Protein AF-A0A9X9SNA4-F1 (afdb_monomer)

Mean predicted aligned error: 9.1 Å

Foldseek 3Di:
DVVVVVVVVVVVVVVVVVVVVVVVVVVVVVVVVVVVVLVVQLVVQLVLLVVCVVVVLDPPVCSVVSSVVLSQQVPPVNFDQPPVDVPRQTPSNVVSVVSVVPSD

pLDDT: mean 83.52, std 11.8, range [46.56, 96.19]

Secondary structure (DSSP, 8-state):
-HHHHHHHHHHHHHHHHHHHHHHHHHHHHHHHHHHHHHHHHHHHHHHHHHHHHHTTSS-GGGHHHHHHHHHHHH-TTT--EETTSTT-EEHHHHHHHHHHHHT-

Organism: Neisseria subflava (NCBI:txid28449)

Structure (mmCIF, N/CA/C/O backbone):
data_AF-A0A9X9SNA4-F1
#
_entry.id   AF-A0A9X9SNA4-F1
#
loop_
_atom_site.group_PDB
_atom_site.id
_atom_site.type_symbol
_atom_site.label_atom_id
_atom_site.label_alt_id
_atom_site.label_comp_id
_atom_site.label_asym_id
_atom_site.label_entity_id
_atom_site.label_seq_id
_atom_site.pdbx_PDB_ins_code
_atom_site.Cartn_x
_atom_site.Cartn_y
_atom_site.Cartn_z
_atom_site.occupancy
_atom_site.B_iso_or_equiv
_atom_site.auth_seq_id
_atom_site.auth_comp_id
_atom_site.auth_asym_id
_atom_site.auth_atom_id
_atom_site.pdbx_PDB_model_num
ATOM 1 N N . MET A 1 1 ? 36.894 1.394 -47.767 1.00 54.19 1 MET A N 1
ATOM 2 C CA . MET A 1 1 ? 36.749 0.510 -46.586 1.00 54.19 1 MET A CA 1
ATOM 3 C C . MET A 1 1 ? 36.291 1.260 -45.323 1.00 54.19 1 MET A C 1
ATOM 5 O O . MET A 1 1 ? 35.553 0.670 -44.551 1.00 54.19 1 MET A O 1
ATOM 9 N N . ASN A 1 2 ? 36.607 2.557 -45.150 1.00 65.62 2 ASN A N 1
ATOM 10 C CA . ASN A 1 2 ? 36.206 3.359 -43.971 1.00 65.62 2 ASN A CA 1
ATOM 11 C C . ASN A 1 2 ? 34.690 3.567 -43.765 1.00 65.62 2 ASN A C 1
ATOM 13 O O . ASN A 1 2 ? 34.229 3.529 -42.631 1.00 65.62 2 ASN A O 1
ATOM 17 N N . ASN A 1 3 ? 33.902 3.717 -44.834 1.00 74.25 3 ASN A N 1
ATOM 18 C CA . ASN A 1 3 ? 32.465 4.034 -44.733 1.00 74.25 3 ASN A CA 1
ATOM 19 C C . ASN A 1 3 ? 31.636 2.911 -44.056 1.00 74.25 3 ASN A C 1
ATOM 21 O O . ASN A 1 3 ? 30.716 3.166 -43.285 1.00 74.25 3 ASN A O 1
ATOM 25 N N . TYR A 1 4 ? 32.013 1.645 -44.263 1.00 73.19 4 TYR A N 1
ATOM 26 C CA . TYR A 1 4 ? 31.337 0.503 -43.632 1.00 73.19 4 TYR A CA 1
ATOM 27 C C . TYR A 1 4 ? 31.594 0.421 -42.122 1.00 73.19 4 TYR A C 1
ATOM 29 O O . TYR A 1 4 ? 30.713 0.013 -41.367 1.00 73.19 4 TYR A O 1
ATOM 37 N N . LEU A 1 5 ? 32.785 0.830 -41.673 1.00 77.25 5 LEU A N 1
ATOM 38 C CA . LEU A 1 5 ? 33.142 0.834 -40.255 1.00 77.25 5 LEU A CA 1
ATOM 39 C C . LEU A 1 5 ? 32.382 1.939 -39.503 1.00 77.25 5 LEU A C 1
ATOM 41 O O . LEU A 1 5 ? 31.874 1.704 -38.408 1.00 77.25 5 LEU A O 1
ATOM 45 N N . GLU A 1 6 ? 32.246 3.117 -40.116 1.00 80.31 6 GLU A N 1
ATOM 46 C CA . GLU A 1 6 ? 31.463 4.235 -39.573 1.00 80.31 6 GLU A CA 1
ATOM 47 C C . GLU A 1 6 ? 29.966 3.910 -39.517 1.00 80.31 6 GLU A C 1
ATOM 49 O O . GLU A 1 6 ? 29.321 4.145 -38.491 1.00 80.31 6 GLU A O 1
ATOM 54 N N . ALA A 1 7 ? 29.420 3.291 -40.568 1.00 82.62 7 ALA A N 1
ATOM 55 C CA . ALA A 1 7 ? 28.036 2.823 -40.585 1.00 82.62 7 ALA A CA 1
ATOM 56 C C . ALA A 1 7 ? 27.765 1.777 -39.487 1.00 82.62 7 ALA A C 1
ATOM 58 O O . ALA A 1 7 ? 26.762 1.873 -38.776 1.00 82.62 7 ALA A O 1
ATOM 59 N N . ALA A 1 8 ? 28.680 0.823 -39.284 1.00 81.44 8 ALA A N 1
ATOM 60 C CA . ALA A 1 8 ? 28.561 -0.186 -38.232 1.00 81.44 8 ALA A CA 1
ATOM 61 C C . ALA A 1 8 ? 28.628 0.423 -36.818 1.00 81.44 8 ALA A C 1
ATOM 63 O O . ALA A 1 8 ? 27.854 0.045 -35.936 1.00 81.44 8 ALA A O 1
ATOM 64 N N . GLN A 1 9 ? 29.511 1.401 -36.590 1.00 83.75 9 GLN A N 1
ATOM 65 C CA . GLN A 1 9 ? 29.592 2.111 -35.308 1.00 83.75 9 GLN A CA 1
ATOM 66 C C . GLN A 1 9 ? 28.346 2.958 -35.035 1.00 83.75 9 GLN A C 1
ATOM 68 O O . GLN A 1 9 ? 27.854 2.972 -33.904 1.00 83.75 9 GLN A O 1
ATOM 73 N N . LYS A 1 10 ? 27.807 3.633 -36.057 1.00 86.62 10 LYS A N 1
ATOM 74 C CA . LYS A 1 10 ? 26.570 4.412 -35.944 1.00 86.62 10 LYS A CA 1
ATOM 75 C C . LYS A 1 10 ? 25.378 3.515 -35.605 1.00 86.62 10 LYS A C 1
ATOM 77 O O . LYS A 1 10 ? 24.678 3.795 -34.636 1.00 86.62 10 LYS A O 1
ATOM 82 N N . ALA A 1 11 ? 25.221 2.393 -36.309 1.00 85.69 11 ALA A N 1
ATOM 83 C CA . ALA A 1 11 ? 24.171 1.415 -36.028 1.00 85.69 11 ALA A CA 1
ATOM 84 C C . ALA A 1 11 ? 24.266 0.853 -34.598 1.00 85.69 11 ALA A C 1
ATOM 86 O O . ALA A 1 11 ? 23.251 0.724 -33.912 1.00 85.69 11 ALA A O 1
ATOM 87 N N . ARG A 1 12 ? 25.484 0.582 -34.105 1.00 83.25 12 ARG A N 1
ATOM 88 C CA . ARG A 1 12 ? 25.705 0.115 -32.728 1.00 83.25 12 ARG A CA 1
ATOM 89 C C . ARG A 1 12 ? 25.328 1.171 -31.685 1.00 83.25 12 ARG A C 1
ATOM 91 O O . ARG A 1 12 ? 24.674 0.833 -30.704 1.00 83.25 12 ARG A O 1
ATOM 98 N N . ARG A 1 13 ? 25.685 2.442 -31.904 1.00 85.69 13 ARG A N 1
ATOM 99 C CA . ARG A 1 13 ? 25.295 3.553 -31.015 1.00 85.69 13 ARG A CA 1
ATOM 100 C C . ARG A 1 13 ? 23.784 3.772 -31.009 1.00 85.69 13 ARG A C 1
ATOM 102 O O . ARG A 1 13 ? 23.201 3.940 -29.947 1.00 85.69 13 ARG A O 1
ATOM 109 N N . GLU A 1 14 ? 23.137 3.727 -32.170 1.00 89.25 14 GLU A N 1
ATOM 110 C CA . GLU A 1 14 ? 21.676 3.836 -32.273 1.00 89.25 14 GLU A CA 1
ATOM 111 C C . GLU A 1 14 ? 20.957 2.664 -31.592 1.00 89.25 14 GLU A C 1
ATOM 113 O O . GLU A 1 14 ? 19.888 2.850 -31.012 1.00 89.25 14 GLU A O 1
ATOM 118 N N . ALA A 1 15 ? 21.522 1.455 -31.651 1.00 84.88 15 ALA A N 1
ATOM 119 C CA . ALA A 1 15 ? 21.005 0.306 -30.913 1.00 84.88 15 ALA A CA 1
ATOM 120 C C . ALA A 1 15 ? 21.182 0.482 -29.395 1.00 84.88 15 ALA A C 1
ATOM 122 O O . ALA A 1 15 ? 20.259 0.200 -28.639 1.00 84.88 15 ALA A O 1
ATOM 123 N N . GLU A 1 16 ? 22.323 1.010 -28.943 1.00 86.62 16 GLU A N 1
ATOM 124 C CA . GLU A 1 16 ? 22.577 1.281 -27.524 1.00 86.62 16 GLU A CA 1
ATOM 125 C C . GLU A 1 16 ? 21.661 2.381 -26.964 1.00 86.62 16 GLU A C 1
ATOM 127 O O . GLU A 1 16 ? 21.124 2.238 -25.867 1.00 86.62 16 GLU A O 1
ATOM 132 N N . ILE A 1 17 ? 21.423 3.455 -27.723 1.00 90.81 17 ILE A N 1
ATOM 133 C CA . ILE A 1 17 ? 20.483 4.520 -27.341 1.00 90.81 17 ILE A CA 1
ATOM 134 C C . ILE A 1 17 ? 19.056 3.966 -27.254 1.00 90.81 17 ILE A C 1
ATOM 136 O O . ILE A 1 17 ? 18.350 4.245 -26.286 1.00 90.81 17 ILE A O 1
ATOM 140 N N . ARG A 1 18 ? 18.639 3.137 -28.220 1.00 86.44 18 ARG A N 1
ATOM 141 C CA . ARG A 1 18 ? 17.333 2.460 -28.187 1.00 86.44 18 ARG A CA 1
ATOM 142 C C . ARG A 1 18 ? 17.196 1.507 -27.000 1.00 86.44 18 ARG A C 1
ATOM 144 O O . ARG A 1 18 ? 16.161 1.495 -26.350 1.00 86.44 18 ARG A O 1
ATOM 151 N N . ALA A 1 19 ? 18.247 0.762 -26.669 1.00 87.50 19 ALA A N 1
ATOM 152 C CA . ALA A 1 19 ? 18.245 -0.103 -25.494 1.00 87.50 19 ALA A CA 1
ATOM 153 C C . ALA A 1 19 ? 18.130 0.704 -24.188 1.00 87.50 19 ALA A C 1
ATOM 155 O O . ALA A 1 19 ? 17.319 0.363 -23.331 1.00 87.50 19 ALA A O 1
ATOM 156 N N . LYS A 1 20 ? 18.885 1.803 -24.049 1.00 90.12 20 LYS A N 1
ATOM 157 C CA . LYS A 1 20 ? 18.830 2.677 -22.863 1.00 90.12 20 LYS A CA 1
ATOM 158 C C . LYS A 1 20 ? 17.480 3.374 -22.707 1.00 90.12 20 LYS A C 1
ATOM 160 O O . LYS A 1 20 ? 16.967 3.455 -21.597 1.00 90.12 20 LYS A O 1
ATOM 165 N N . THR A 1 21 ? 16.899 3.860 -23.801 1.00 89.44 21 THR A N 1
ATOM 166 C CA . THR A 1 21 ? 15.568 4.493 -23.787 1.00 89.44 21 THR A CA 1
ATOM 167 C C . THR A 1 21 ? 14.479 3.490 -23.423 1.00 89.44 21 THR A C 1
ATOM 169 O O . THR A 1 21 ? 13.715 3.761 -22.505 1.00 89.44 21 THR A O 1
ATOM 172 N N . ALA A 1 22 ? 14.486 2.293 -24.015 1.00 88.12 22 ALA A N 1
ATOM 173 C CA . ALA A 1 22 ? 13.551 1.230 -23.645 1.00 88.12 22 ALA A CA 1
ATOM 174 C C . ALA A 1 22 ? 13.680 0.814 -22.166 1.00 88.12 22 ALA A C 1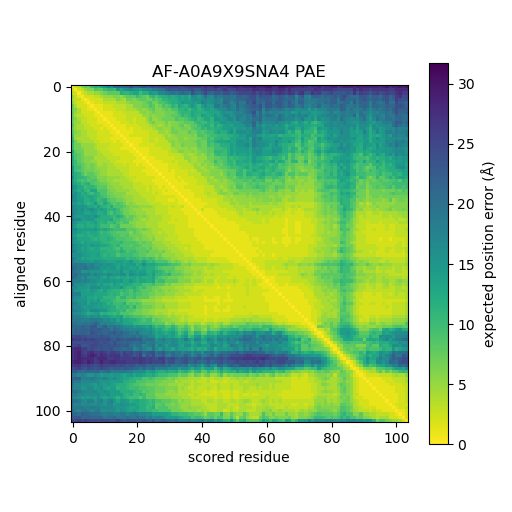
ATOM 176 O O . ALA A 1 22 ? 12.678 0.609 -21.486 1.00 88.12 22 ALA A O 1
ATOM 177 N N . GLN A 1 23 ? 14.905 0.725 -21.633 1.00 89.19 23 GLN A N 1
ATOM 178 C CA . GLN A 1 23 ? 15.127 0.445 -20.208 1.00 89.19 23 GLN A CA 1
ATOM 179 C C . GLN A 1 23 ? 14.608 1.570 -19.303 1.00 89.19 23 GLN A C 1
ATOM 181 O O . GLN A 1 23 ? 14.003 1.286 -18.271 1.00 89.19 23 GLN A O 1
ATOM 186 N N . ALA A 1 24 ? 14.810 2.832 -19.686 1.00 90.81 24 ALA A N 1
ATOM 187 C CA . ALA A 1 24 ? 14.300 3.978 -18.937 1.00 90.81 24 ALA A CA 1
ATOM 188 C C . ALA A 1 24 ? 12.763 4.036 -18.947 1.00 90.81 24 ALA A C 1
ATOM 190 O O . ALA A 1 24 ? 12.154 4.304 -17.914 1.00 90.81 24 ALA A O 1
ATOM 191 N N . GLU A 1 25 ? 12.129 3.739 -20.083 1.00 88.19 25 GLU A N 1
ATOM 192 C CA . GLU A 1 25 ? 10.668 3.655 -20.202 1.00 88.19 25 GLU A CA 1
ATOM 193 C C . GLU A 1 25 ? 10.091 2.516 -19.351 1.00 88.19 25 GLU A C 1
ATOM 195 O O . GLU A 1 25 ? 9.096 2.715 -18.653 1.00 88.19 25 GLU A O 1
ATOM 200 N N . LEU A 1 26 ? 10.744 1.348 -19.341 1.00 88.88 26 LEU A N 1
ATOM 201 C CA . LEU A 1 26 ? 10.369 0.233 -18.468 1.00 88.88 26 LEU A CA 1
ATOM 202 C C . LEU A 1 26 ? 10.481 0.610 -16.988 1.00 88.88 26 LEU A C 1
ATOM 204 O O . LEU A 1 26 ? 9.540 0.379 -16.231 1.00 88.88 26 LEU A O 1
ATOM 208 N N . ALA A 1 27 ? 11.593 1.224 -16.577 1.00 88.75 27 ALA A N 1
ATOM 209 C CA . ALA A 1 27 ? 11.774 1.686 -15.202 1.00 88.75 27 ALA A CA 1
ATOM 210 C C . ALA A 1 27 ? 10.688 2.698 -14.801 1.00 88.75 27 ALA A C 1
ATOM 212 O O . ALA A 1 27 ? 10.035 2.528 -13.773 1.00 88.75 27 ALA A O 1
ATOM 213 N N . ALA A 1 28 ? 10.409 3.686 -15.657 1.00 88.75 28 ALA A N 1
ATOM 214 C CA . ALA A 1 28 ? 9.363 4.677 -15.415 1.00 88.75 28 ALA A CA 1
ATOM 215 C C . ALA A 1 28 ? 7.963 4.042 -15.305 1.00 88.75 28 ALA A C 1
ATOM 217 O O . ALA A 1 28 ? 7.137 4.474 -14.497 1.00 88.75 28 ALA A O 1
ATOM 218 N N . PHE A 1 29 ? 7.687 3.002 -16.096 1.00 86.75 29 PHE A N 1
ATOM 219 C CA . PHE A 1 29 ? 6.433 2.257 -16.026 1.00 86.75 29 PHE A CA 1
ATOM 220 C C . PHE A 1 29 ? 6.295 1.467 -14.718 1.00 86.75 29 PHE A C 1
ATOM 222 O O . PHE A 1 29 ? 5.232 1.500 -14.091 1.00 86.75 29 PHE A O 1
ATOM 229 N N . HIS A 1 30 ? 7.362 0.799 -14.273 1.00 81.88 30 HIS A N 1
ATOM 230 C CA . HIS A 1 30 ? 7.381 0.096 -12.989 1.00 81.88 30 HIS A CA 1
ATOM 231 C C . HIS A 1 30 ? 7.224 1.054 -11.804 1.00 81.88 30 HIS A C 1
ATOM 233 O O . HIS A 1 30 ? 6.420 0.778 -10.913 1.00 81.88 30 HIS A O 1
ATOM 239 N N . ASP A 1 31 ? 7.894 2.208 -11.829 1.00 85.31 31 ASP A N 1
ATOM 240 C CA . ASP A 1 31 ? 7.748 3.246 -10.804 1.00 85.31 31 ASP A CA 1
ATOM 241 C C . ASP A 1 31 ? 6.314 3.771 -10.728 1.00 85.31 31 ASP A C 1
ATOM 243 O O . ASP A 1 31 ? 5.769 3.970 -9.639 1.00 85.31 31 ASP A O 1
ATOM 247 N N . LYS A 1 32 ? 5.668 3.974 -11.883 1.00 84.38 32 LYS A N 1
ATOM 248 C CA . LYS A 1 32 ? 4.269 4.403 -11.934 1.00 84.38 32 LYS A CA 1
ATOM 249 C C . LYS A 1 32 ? 3.344 3.355 -11.317 1.00 84.38 32 LYS A C 1
ATOM 251 O O . LYS A 1 32 ? 2.523 3.706 -10.473 1.00 84.38 32 LYS A O 1
ATOM 256 N N . GLN A 1 33 ? 3.509 2.082 -11.678 1.00 84.06 33 GLN A N 1
ATOM 257 C CA . GLN A 1 33 ? 2.728 0.997 -11.081 1.00 84.06 33 GLN A CA 1
ATOM 258 C C . GLN A 1 33 ? 2.946 0.886 -9.574 1.00 84.06 33 GLN A C 1
ATOM 260 O O . GLN A 1 33 ? 1.987 0.689 -8.833 1.00 84.06 33 GLN A O 1
ATOM 265 N N . ALA A 1 34 ? 4.193 1.011 -9.113 1.00 83.56 34 ALA A N 1
ATOM 266 C CA . ALA A 1 34 ? 4.495 0.996 -7.690 1.00 83.56 34 ALA A CA 1
ATOM 267 C C . ALA A 1 34 ? 3.749 2.134 -6.984 1.00 83.56 34 ALA A C 1
ATOM 269 O O . ALA A 1 34 ? 3.027 1.882 -6.025 1.00 83.56 34 ALA A O 1
ATOM 270 N N . ARG A 1 35 ? 3.832 3.368 -7.499 1.00 82.81 35 ARG A N 1
ATOM 271 C CA . ARG A 1 35 ? 3.120 4.530 -6.937 1.00 82.81 35 ARG A CA 1
ATOM 272 C C . ARG A 1 35 ? 1.603 4.357 -6.917 1.00 82.81 35 ARG A C 1
ATOM 274 O O . ARG A 1 35 ? 0.976 4.731 -5.934 1.00 82.81 35 ARG A O 1
ATOM 281 N N . GLU A 1 36 ? 1.012 3.799 -7.970 1.00 86.88 36 GLU A N 1
ATOM 282 C CA . GLU A 1 36 ? -0.432 3.531 -8.019 1.00 86.88 36 GLU A CA 1
ATOM 283 C C . GLU A 1 36 ? -0.848 2.486 -6.976 1.00 86.88 36 GLU A C 1
ATOM 285 O O . GLU A 1 36 ? -1.830 2.692 -6.260 1.00 86.88 36 GLU A O 1
ATOM 290 N N . LYS A 1 37 ? -0.072 1.403 -6.829 1.00 85.44 37 LYS A N 1
ATOM 291 C CA . LYS A 1 37 ? -0.29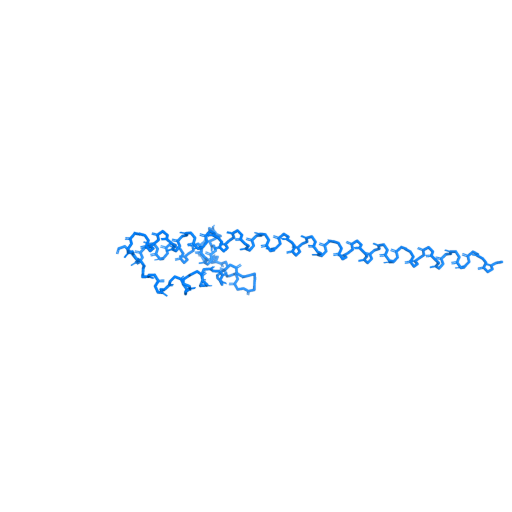1 0.394 -5.782 1.00 85.44 37 LYS A CA 1
ATOM 292 C C . LYS A 1 37 ? -0.195 1.011 -4.385 1.00 85.44 37 LYS A C 1
ATOM 294 O O . LYS A 1 37 ? -1.090 0.790 -3.574 1.00 85.44 37 LYS A O 1
ATOM 299 N N . TRP A 1 38 ? 0.822 1.839 -4.141 1.00 85.38 38 TRP A N 1
ATOM 300 C CA . TRP A 1 38 ? 0.986 2.580 -2.886 1.00 85.38 38 TRP A CA 1
ATOM 301 C C . TRP A 1 38 ? -0.176 3.516 -2.592 1.00 85.38 38 TRP A C 1
ATOM 303 O O . TRP A 1 38 ? -0.692 3.524 -1.480 1.00 85.38 38 TRP A O 1
ATOM 313 N N . GLY A 1 39 ? -0.602 4.291 -3.590 1.00 88.38 39 GLY A N 1
ATOM 314 C CA . GLY A 1 39 ? -1.711 5.227 -3.442 1.00 88.38 39 GLY A CA 1
ATOM 315 C C . GLY A 1 39 ? -3.011 4.518 -3.073 1.00 88.38 39 GLY A C 1
ATOM 316 O O . GLY A 1 39 ? -3.725 4.981 -2.186 1.00 88.38 39 GLY A O 1
ATOM 317 N N . LYS A 1 40 ? -3.288 3.370 -3.704 1.00 90.06 40 LYS A N 1
ATOM 318 C CA . LYS A 1 40 ? -4.454 2.548 -3.366 1.00 90.06 40 LYS A CA 1
ATOM 319 C C . LYS A 1 40 ? -4.363 2.002 -1.940 1.00 90.06 40 LYS A C 1
ATOM 321 O O . LYS A 1 40 ? -5.309 2.142 -1.179 1.00 90.06 40 LYS A O 1
ATOM 326 N N . LEU A 1 41 ? -3.217 1.442 -1.567 1.00 88.94 41 LEU A N 1
ATOM 327 C CA . LEU A 1 41 ? -3.016 0.855 -0.245 1.00 88.94 41 LEU A CA 1
ATOM 328 C C . LEU A 1 41 ? -3.152 1.890 0.880 1.00 88.94 41 LEU A C 1
ATOM 330 O O . LEU A 1 41 ? -3.828 1.642 1.877 1.00 88.94 41 LEU A O 1
ATOM 334 N N . HIS A 1 42 ? -2.576 3.078 0.687 1.00 92.38 42 HIS A N 1
ATOM 335 C CA . HIS A 1 42 ? -2.719 4.190 1.622 1.00 92.38 42 HIS A CA 1
ATOM 336 C C . HIS A 1 42 ? -4.178 4.650 1.749 1.00 92.38 42 HIS A C 1
ATOM 338 O O . HIS A 1 42 ? -4.655 4.885 2.858 1.00 92.38 42 HIS A O 1
ATOM 344 N N . ALA A 1 43 ? -4.907 4.750 0.632 1.00 93.94 43 ALA A N 1
ATOM 345 C CA . ALA A 1 43 ? -6.332 5.074 0.651 1.00 93.94 43 ALA A CA 1
ATOM 346 C C . ALA A 1 43 ? -7.146 4.025 1.428 1.00 93.94 43 ALA A C 1
ATOM 348 O O . ALA A 1 43 ? -7.937 4.397 2.294 1.00 93.94 43 ALA A O 1
ATOM 349 N N . ASP A 1 44 ? -6.890 2.736 1.195 1.00 94.06 44 ASP A N 1
ATOM 350 C CA . ASP A 1 44 ? -7.567 1.633 1.885 1.00 94.06 44 ASP A CA 1
ATOM 351 C C . ASP A 1 44 ? -7.235 1.613 3.396 1.00 94.06 44 ASP A C 1
ATOM 353 O O . ASP A 1 44 ? -8.072 1.240 4.224 1.00 94.06 44 ASP A O 1
ATOM 357 N N . ASN A 1 45 ? -6.007 1.977 3.790 1.00 93.44 45 ASN A N 1
ATOM 358 C CA . ASN A 1 45 ? -5.602 2.131 5.197 1.00 93.44 45 ASN A CA 1
ATOM 359 C C . ASN A 1 45 ? -6.290 3.340 5.846 1.00 93.44 45 ASN A C 1
ATOM 361 O O . ASN A 1 45 ? -6.797 3.242 6.966 1.00 93.44 45 ASN A O 1
ATOM 365 N N . ALA A 1 46 ? -6.331 4.472 5.142 1.00 95.06 46 ALA A N 1
ATOM 366 C CA . ALA A 1 46 ? -6.987 5.683 5.611 1.00 95.06 46 ALA A CA 1
ATOM 367 C C . ALA A 1 46 ? -8.487 5.462 5.824 1.00 95.06 46 ALA A C 1
ATOM 369 O O . ALA A 1 46 ? -9.005 5.835 6.873 1.00 95.06 46 ALA A O 1
ATOM 370 N N . GLU A 1 47 ? -9.174 4.812 4.884 1.00 96.19 47 GLU A N 1
ATOM 371 C CA . GLU A 1 47 ? -10.601 4.503 5.006 1.00 96.19 47 GLU A CA 1
ATOM 372 C C . GLU A 1 47 ? -10.895 3.603 6.214 1.00 96.19 47 GLU A C 1
ATOM 374 O O . GLU A 1 47 ? -11.823 3.873 6.978 1.00 96.19 47 GLU A O 1
ATOM 379 N N . PHE A 1 48 ? -10.075 2.573 6.436 1.00 94.75 48 PHE A N 1
ATOM 380 C CA . PHE A 1 48 ? -10.214 1.699 7.600 1.00 94.75 48 PHE A CA 1
ATOM 381 C C . PHE A 1 48 ? -10.114 2.476 8.921 1.00 94.75 48 PHE A C 1
ATOM 383 O O . PHE A 1 48 ? -10.974 2.342 9.791 1.00 94.75 48 PHE A O 1
ATOM 390 N N . VAL A 1 49 ? -9.102 3.337 9.054 1.00 94.69 49 VAL A N 1
ATOM 391 C CA . VAL A 1 49 ? -8.900 4.155 10.259 1.00 94.69 49 VAL A CA 1
ATOM 392 C C . VAL A 1 49 ? -10.028 5.179 10.441 1.00 94.69 49 VAL A C 1
ATOM 394 O O . VAL A 1 49 ? -10.486 5.393 11.562 1.00 94.69 49 VAL A O 1
ATOM 397 N N . GLU A 1 50 ? -10.524 5.781 9.358 1.00 94.94 50 GLU A N 1
ATOM 398 C CA . GLU A 1 50 ? -11.685 6.681 9.398 1.00 94.94 50 GLU A CA 1
ATOM 399 C C . GLU A 1 50 ? -12.952 5.976 9.887 1.00 94.94 50 GLU A C 1
ATOM 401 O O . GLU A 1 50 ? -13.716 6.551 10.663 1.00 94.94 50 GLU A O 1
ATOM 406 N N . ASN A 1 51 ? -13.176 4.724 9.483 1.00 94.38 51 ASN A N 1
ATOM 407 C CA . ASN A 1 51 ? -14.321 3.951 9.958 1.00 94.38 51 ASN A CA 1
ATOM 408 C C . ASN A 1 51 ? -14.233 3.690 11.469 1.00 94.38 51 ASN A C 1
ATOM 410 O O . ASN A 1 51 ? -15.215 3.920 12.172 1.00 94.38 51 ASN A O 1
ATOM 414 N N . LEU A 1 52 ? -13.049 3.358 11.997 1.00 93.94 52 LEU A N 1
ATOM 415 C CA . LEU A 1 52 ? -12.843 3.224 13.447 1.00 93.94 52 LEU A CA 1
ATOM 416 C C . LEU A 1 52 ? -13.112 4.535 14.206 1.00 93.94 52 LEU A C 1
ATOM 418 O O . LEU A 1 52 ? -13.654 4.517 15.312 1.00 93.94 52 LEU A O 1
ATOM 422 N N . ILE A 1 53 ? -12.766 5.682 13.614 1.00 94.12 53 ILE A N 1
ATOM 423 C CA . ILE A 1 53 ? -13.051 7.000 14.199 1.00 94.12 53 ILE A CA 1
ATOM 424 C C . ILE A 1 53 ? -14.555 7.286 14.193 1.00 94.12 53 ILE A C 1
ATOM 426 O O . ILE A 1 53 ? -15.098 7.752 15.194 1.00 94.12 53 ILE A O 1
ATOM 430 N N . ARG A 1 54 ? -15.246 6.989 13.086 1.00 94.06 54 ARG A N 1
ATOM 431 C CA . ARG A 1 54 ? -16.705 7.160 12.965 1.00 94.06 54 ARG A CA 1
ATOM 432 C C . ARG A 1 54 ? -17.474 6.292 13.953 1.00 94.06 54 ARG A C 1
ATOM 434 O O . ARG A 1 54 ? -18.480 6.739 14.492 1.00 94.06 54 ARG A O 1
ATOM 441 N N . GLU A 1 55 ? -16.982 5.085 14.211 1.00 93.12 55 GLU A N 1
ATOM 442 C CA . GLU A 1 55 ? -17.526 4.166 15.216 1.00 93.12 55 GLU A CA 1
ATOM 443 C C . GLU A 1 55 ? -17.207 4.602 16.660 1.00 93.12 55 GLU A C 1
ATOM 445 O O . GLU A 1 55 ? -17.695 3.990 17.606 1.00 93.12 55 GLU A O 1
ATOM 450 N N . GLY A 1 56 ? -16.403 5.655 16.859 1.00 91.19 56 GLY A N 1
ATOM 451 C CA . GLY A 1 56 ? -15.984 6.130 18.182 1.00 91.19 56 GLY A CA 1
ATOM 452 C C . GLY A 1 56 ? -14.953 5.229 18.869 1.00 91.19 56 GLY A C 1
ATOM 453 O O . GLY A 1 56 ? -14.643 5.432 20.041 1.00 91.19 56 GLY A O 1
ATOM 454 N N . ARG A 1 57 ? -14.410 4.249 18.141 1.00 92.56 57 ARG A N 1
ATOM 455 C CA . ARG A 1 57 ? -13.448 3.246 18.621 1.00 92.56 57 ARG A CA 1
ATOM 456 C C . ARG A 1 57 ? -12.011 3.758 18.594 1.00 92.56 57 ARG A C 1
ATOM 458 O O . ARG A 1 57 ? -11.146 3.222 19.280 1.00 92.56 57 ARG A O 1
ATOM 465 N N . LEU A 1 58 ? -11.757 4.811 17.817 1.00 93.38 58 LEU A N 1
ATOM 466 C CA . LEU A 1 58 ? -10.469 5.485 17.732 1.00 93.38 58 LEU A CA 1
ATOM 467 C C . LEU A 1 58 ? -10.635 7.004 17.845 1.00 93.38 58 LEU A C 1
ATOM 469 O O . LEU A 1 58 ? -11.540 7.595 17.258 1.00 93.38 58 LEU A O 1
ATOM 473 N N . MET A 1 59 ? -9.730 7.664 18.567 1.00 91.69 59 MET A N 1
ATOM 474 C CA . MET A 1 59 ? -9.727 9.123 18.639 1.00 91.69 59 MET A CA 1
ATOM 475 C C . MET A 1 59 ? -9.185 9.740 17.336 1.00 91.69 59 MET A C 1
ATOM 477 O O . MET A 1 59 ? -8.146 9.298 16.842 1.00 91.69 59 MET A O 1
ATOM 481 N N . PRO A 1 60 ? -9.781 10.838 16.817 1.00 93.06 60 PRO A N 1
ATOM 482 C CA . PRO A 1 60 ? -9.291 11.514 15.609 1.00 93.06 60 PRO A CA 1
ATOM 483 C C . PRO A 1 60 ? -7.820 11.952 15.677 1.00 93.06 60 PRO A C 1
ATOM 485 O O . PRO A 1 60 ? -7.144 12.035 14.654 1.00 93.06 60 PRO A O 1
ATOM 488 N N . ARG A 1 61 ? -7.309 12.216 16.888 1.00 94.00 61 ARG A N 1
ATOM 489 C CA . ARG A 1 61 ? -5.904 12.572 17.135 1.00 94.00 61 ARG A CA 1
ATOM 490 C C . ARG A 1 61 ? -4.933 11.468 16.708 1.00 94.00 61 ARG A C 1
ATOM 492 O O . ARG A 1 61 ? -3.839 11.780 16.244 1.00 94.00 61 ARG A O 1
ATOM 499 N N . ASP A 1 62 ? -5.335 10.209 16.839 1.00 91.94 62 ASP A N 1
ATOM 500 C CA . ASP A 1 62 ? -4.464 9.057 16.600 1.00 91.94 62 ASP 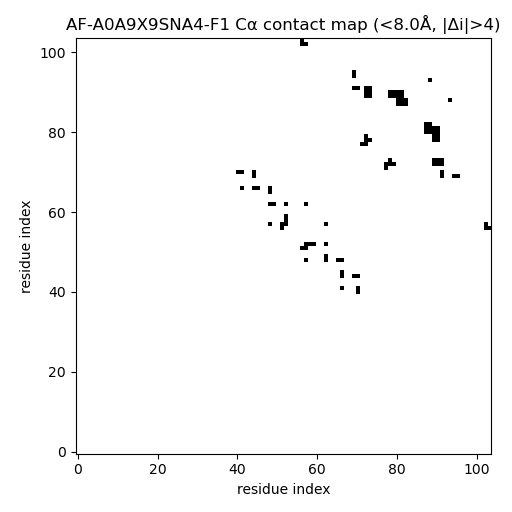A CA 1
ATOM 501 C C . ASP A 1 62 ? -4.537 8.563 15.148 1.00 91.94 62 ASP A C 1
ATOM 503 O O . ASP A 1 62 ? -3.796 7.666 14.751 1.00 91.94 62 ASP A O 1
ATOM 507 N N . ARG A 1 63 ? -5.376 9.195 14.316 1.00 92.50 63 ARG A N 1
ATOM 508 C CA . ARG A 1 63 ? -5.561 8.865 12.898 1.00 92.50 63 ARG A CA 1
ATOM 509 C C . ARG A 1 63 ? -4.240 8.700 12.153 1.00 92.50 63 ARG A C 1
ATOM 511 O O . ARG A 1 63 ? -3.986 7.662 11.554 1.00 92.50 63 ARG A O 1
ATOM 518 N N . ALA A 1 64 ? -3.407 9.740 12.170 1.00 92.19 64 ALA A N 1
ATOM 519 C CA . ALA A 1 64 ? -2.167 9.760 11.400 1.00 92.19 64 ALA A CA 1
ATOM 520 C C . ALA A 1 64 ? -1.197 8.663 11.861 1.00 92.19 64 ALA A C 1
ATOM 522 O O . ALA A 1 64 ? -0.537 8.045 11.032 1.00 92.19 64 ALA A O 1
ATOM 523 N N . LEU A 1 65 ? -1.158 8.385 13.169 1.00 93.69 65 LEU A N 1
ATOM 524 C CA . LEU A 1 65 ? -0.325 7.328 13.733 1.00 93.69 65 LEU A CA 1
ATOM 525 C C . LEU A 1 65 ? -0.720 5.959 13.171 1.00 93.69 65 LEU A C 1
ATOM 527 O O . LEU A 1 65 ? 0.141 5.236 12.679 1.00 93.69 65 LEU A O 1
ATOM 531 N N . PHE A 1 66 ? -2.011 5.618 13.207 1.00 93.06 66 PHE A N 1
ATOM 532 C CA . PHE A 1 66 ? -2.475 4.308 12.751 1.00 93.06 66 PHE A CA 1
ATOM 533 C C . PHE A 1 66 ? -2.422 4.151 11.233 1.00 93.06 66 PHE A C 1
ATOM 535 O O . PHE A 1 66 ? -2.036 3.085 10.763 1.00 93.06 66 PHE A O 1
ATOM 542 N N . VAL A 1 67 ? -2.715 5.204 10.461 1.00 94.06 67 VAL A N 1
ATOM 543 C CA . VAL A 1 67 ? -2.537 5.164 9.000 1.00 94.06 67 VAL A CA 1
ATOM 544 C C . VAL A 1 67 ? -1.073 4.899 8.648 1.00 94.06 67 VAL A C 1
ATOM 546 O O . VAL A 1 67 ? -0.790 3.973 7.898 1.00 94.06 67 VAL A O 1
ATOM 549 N N . HIS A 1 68 ? -0.130 5.627 9.251 1.00 91.69 68 HIS A N 1
ATOM 550 C CA . HIS A 1 68 ? 1.293 5.420 8.977 1.00 91.69 68 HIS A CA 1
ATOM 551 C C . HIS A 1 68 ? 1.824 4.078 9.483 1.00 91.69 68 HIS A C 1
ATOM 553 O O . HIS A 1 68 ? 2.672 3.482 8.825 1.00 91.69 68 HIS A O 1
ATOM 559 N N . ALA A 1 69 ? 1.329 3.575 10.617 1.00 91.00 69 ALA A N 1
ATOM 560 C CA . ALA A 1 69 ? 1.691 2.245 11.10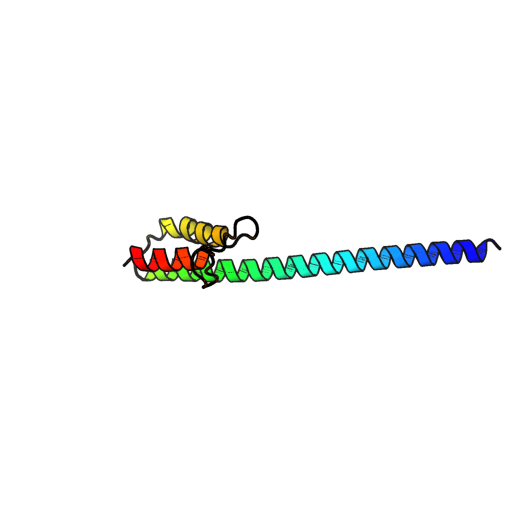0 1.00 91.00 69 ALA A CA 1
ATOM 561 C C . ALA A 1 69 ? 1.235 1.143 10.127 1.00 91.00 69 ALA A C 1
ATOM 563 O O . ALA A 1 69 ? 1.985 0.205 9.860 1.00 91.00 69 ALA A O 1
ATOM 564 N N . LEU A 1 70 ? 0.030 1.279 9.564 1.00 91.31 70 LEU A N 1
ATOM 565 C CA . LEU A 1 70 ? -0.494 0.363 8.552 1.00 91.31 70 LEU A CA 1
ATOM 566 C C . LEU A 1 70 ? 0.251 0.495 7.215 1.00 91.31 70 LEU A C 1
ATOM 568 O O . LEU A 1 70 ? 0.552 -0.518 6.588 1.00 91.31 70 LEU A O 1
ATOM 572 N N . ASP A 1 71 ? 0.604 1.711 6.794 1.00 90.44 71 ASP A N 1
ATOM 573 C CA . ASP A 1 71 ? 1.416 1.927 5.590 1.00 90.44 71 ASP A CA 1
ATOM 574 C C . ASP A 1 71 ? 2.809 1.297 5.734 1.00 90.44 71 ASP A C 1
ATOM 576 O O . ASP A 1 71 ? 3.298 0.630 4.823 1.00 90.44 71 ASP A O 1
ATOM 580 N N . PH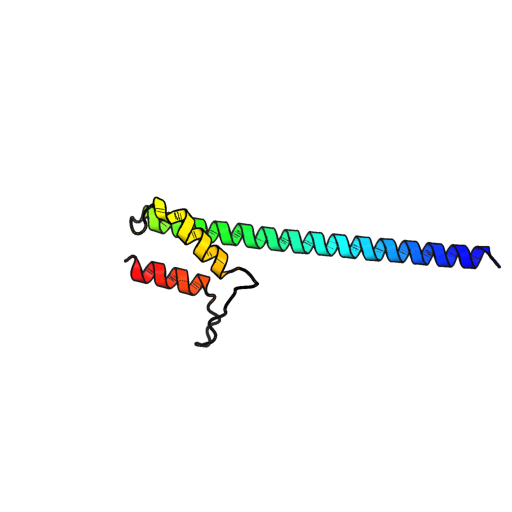E A 1 72 ? 3.434 1.467 6.902 1.00 86.38 72 PHE A N 1
ATOM 581 C CA . PHE A 1 72 ? 4.746 0.903 7.212 1.00 86.38 72 PHE A CA 1
ATOM 582 C C . PHE A 1 72 ? 4.748 -0.629 7.172 1.00 86.38 72 PHE A C 1
ATOM 584 O O . PHE A 1 72 ? 5.720 -1.241 6.734 1.00 86.38 72 PHE A O 1
ATOM 591 N N . ALA A 1 73 ? 3.650 -1.257 7.592 1.00 85.38 73 ALA A N 1
ATOM 592 C CA . ALA A 1 73 ? 3.511 -2.707 7.580 1.00 85.38 73 ALA A CA 1
ATOM 593 C C . ALA A 1 73 ? 3.525 -3.331 6.172 1.00 85.38 73 ALA A C 1
ATOM 595 O O . ALA A 1 73 ? 3.769 -4.528 6.045 1.00 85.38 73 ALA A O 1
ATOM 596 N N . GLU A 1 74 ? 3.270 -2.537 5.131 1.00 80.50 74 GLU A N 1
ATOM 597 C CA . GLU A 1 74 ? 3.208 -3.000 3.740 1.00 80.50 74 GLU A CA 1
ATOM 598 C C . GLU A 1 74 ? 4.475 -2.664 2.950 1.00 80.50 74 GLU A C 1
ATOM 600 O O . GLU A 1 74 ? 4.662 -3.189 1.853 1.00 80.50 74 GLU A O 1
ATOM 605 N N . MET A 1 75 ? 5.367 -1.815 3.486 1.00 74.44 75 MET A N 1
ATOM 606 C CA . MET A 1 75 ? 6.600 -1.414 2.799 1.00 74.44 75 MET A CA 1
ATOM 607 C C . MET A 1 75 ? 7.445 -2.647 2.404 1.00 74.44 75 MET A C 1
ATOM 609 O O . MET A 1 75 ? 7.700 -3.496 3.246 1.00 74.44 75 MET A O 1
ATOM 613 N N . PRO A 1 76 ? 7.931 -2.761 1.150 1.00 64.12 76 PRO A N 1
ATOM 614 C CA . PRO A 1 76 ? 8.581 -3.960 0.623 1.00 64.12 76 PRO A CA 1
ATOM 615 C C . PRO A 1 76 ? 9.829 -4.359 1.403 1.00 64.12 76 PRO A C 1
ATOM 617 O O . PRO A 1 76 ? 10.195 -5.526 1.425 1.00 64.12 76 PRO A O 1
ATOM 620 N N . GLU A 1 77 ? 10.485 -3.384 2.031 1.00 62.88 77 GLU A N 1
ATOM 621 C CA . GLU A 1 77 ? 11.675 -3.593 2.854 1.00 62.88 77 GLU A CA 1
ATOM 622 C C . GLU A 1 77 ? 11.342 -4.104 4.269 1.00 62.88 77 GLU A C 1
ATOM 624 O O . GLU A 1 77 ? 12.207 -4.665 4.937 1.00 62.88 77 GLU A O 1
ATOM 629 N N . THR A 1 78 ? 10.097 -3.937 4.725 1.00 57.22 78 THR A N 1
ATOM 630 C CA . THR A 1 78 ? 9.610 -4.290 6.072 1.00 57.22 78 THR A CA 1
ATOM 631 C C . THR A 1 78 ? 8.392 -5.213 6.045 1.00 57.22 78 THR A C 1
ATOM 633 O O . THR A 1 78 ? 7.814 -5.485 7.097 1.00 57.22 78 THR A O 1
ATOM 636 N N . CYS A 1 79 ? 8.008 -5.707 4.864 1.00 56.47 79 CYS A N 1
ATOM 637 C CA . CYS A 1 79 ? 6.914 -6.645 4.661 1.00 56.47 79 CYS A CA 1
ATOM 638 C C . CYS A 1 79 ? 7.328 -7.994 5.256 1.00 56.47 79 CYS A C 1
ATOM 640 O O . CYS A 1 79 ? 7.947 -8.841 4.612 1.00 56.47 79 CYS A O 1
ATOM 642 N N . VAL A 1 80 ? 7.067 -8.145 6.552 1.00 60.19 80 VAL A N 1
ATOM 643 C CA . VAL A 1 80 ? 7.231 -9.404 7.265 1.00 60.19 80 VAL A CA 1
ATOM 644 C C . VAL A 1 80 ? 5.974 -10.217 6.999 1.00 60.19 80 VAL A C 1
ATOM 646 O O . VAL A 1 80 ? 4.907 -9.930 7.541 1.00 60.19 80 VAL A O 1
ATOM 649 N N . GLU A 1 81 ? 6.102 -11.223 6.143 1.00 61.19 81 GLU A N 1
ATOM 650 C CA . GLU A 1 81 ? 5.098 -12.272 6.007 1.00 61.19 81 GLU A CA 1
ATOM 651 C C . GLU A 1 81 ? 5.122 -13.124 7.281 1.00 61.19 81 GLU A C 1
ATOM 653 O O . GLU A 1 81 ? 6.133 -13.763 7.602 1.00 61.19 81 GLU A O 1
ATOM 658 N N . PHE A 1 82 ? 4.016 -13.137 8.030 1.00 61.69 82 PHE A N 1
ATOM 659 C CA . PHE A 1 82 ? 3.876 -14.038 9.171 1.00 61.69 82 PHE A CA 1
ATOM 660 C C . PHE A 1 82 ? 3.618 -15.450 8.640 1.00 61.69 82 PHE A C 1
ATOM 662 O O . PHE A 1 82 ? 2.482 -15.874 8.463 1.00 61.69 82 PHE A O 1
ATOM 669 N N . SER A 1 83 ? 4.700 -16.182 8.374 1.00 54.75 83 SER A N 1
ATOM 670 C CA . SER A 1 83 ? 4.663 -17.578 7.907 1.00 54.75 83 SER A CA 1
ATOM 671 C C . SER A 1 83 ? 4.470 -18.604 9.028 1.00 54.75 83 SER A C 1
ATOM 673 O O . SER A 1 83 ? 4.498 -19.804 8.774 1.00 54.75 83 SER A O 1
ATOM 675 N N . GLU A 1 84 ? 4.268 -18.164 10.275 1.00 56.38 84 GLU A N 1
ATOM 676 C CA . GLU A 1 84 ? 4.136 -19.087 11.411 1.00 56.38 84 GLU A CA 1
ATOM 677 C C . GLU A 1 84 ? 2.810 -19.877 11.395 1.00 56.38 84 GLU A C 1
ATOM 679 O O . GLU A 1 84 ? 2.674 -20.877 12.094 1.00 56.38 84 GLU A O 1
ATOM 684 N N . TYR A 1 85 ? 1.860 -19.484 10.541 1.00 46.56 85 TYR A N 1
ATOM 685 C CA . TYR A 1 85 ? 0.656 -20.240 10.203 1.00 46.56 85 TYR A CA 1
ATOM 686 C C . TYR A 1 85 ? 0.438 -20.112 8.690 1.00 46.56 85 TYR A C 1
ATOM 688 O O . TYR A 1 85 ? 0.580 -19.018 8.154 1.00 46.56 85 TYR A O 1
ATOM 696 N N . ASP A 1 86 ? 0.114 -21.212 8.014 1.00 50.53 86 ASP A N 1
ATOM 697 C CA . ASP A 1 86 ? 0.083 -21.465 6.553 1.00 50.53 86 ASP A CA 1
ATOM 698 C C . ASP A 1 86 ? -0.845 -20.557 5.684 1.00 50.53 86 ASP A C 1
ATOM 700 O O . ASP A 1 86 ? -1.337 -20.966 4.634 1.00 50.53 86 ASP A O 1
ATOM 704 N N . ASN A 1 87 ? -1.115 -1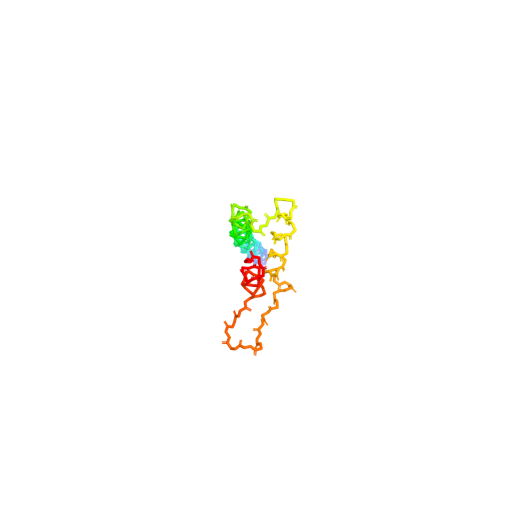9.314 6.098 1.00 59.09 87 ASN A N 1
ATOM 705 C CA . ASN A 1 87 ? -2.169 -18.450 5.561 1.00 59.09 87 ASN A CA 1
ATOM 706 C C . ASN A 1 87 ? -1.669 -17.223 4.775 1.00 59.09 87 ASN A C 1
ATOM 708 O O . ASN A 1 87 ? -2.502 -16.490 4.247 1.00 59.09 87 ASN A O 1
ATOM 712 N N . GLY A 1 88 ? -0.355 -16.967 4.694 1.00 62.16 88 GLY A N 1
ATOM 713 C CA . GLY A 1 88 ? 0.187 -15.812 3.950 1.00 62.16 88 GLY A CA 1
ATOM 714 C C . GLY A 1 88 ? -0.375 -14.464 4.424 1.00 62.16 88 GLY A C 1
ATOM 715 O O . GLY A 1 88 ? -0.737 -13.613 3.613 1.00 62.16 88 GLY A O 1
ATOM 716 N N . GLN A 1 89 ? -0.564 -14.311 5.739 1.00 69.56 89 GLN A N 1
ATOM 717 C CA . GLN A 1 89 ? -1.140 -13.103 6.320 1.00 69.56 89 GLN A CA 1
ATOM 718 C C . GLN A 1 89 ? -0.073 -12.002 6.398 1.00 69.56 89 GLN A C 1
ATOM 720 O O . GLN A 1 89 ? 0.906 -12.127 7.140 1.00 69.56 89 GLN A O 1
ATOM 725 N N . SER A 1 90 ? -0.305 -10.893 5.687 1.00 81.19 90 SER A N 1
ATOM 726 C CA . SER A 1 90 ? 0.562 -9.714 5.773 1.00 81.19 90 SER A CA 1
ATOM 727 C C . SER A 1 90 ? 0.487 -9.067 7.162 1.00 81.19 90 SER A C 1
ATOM 729 O O . SER A 1 90 ? -0.554 -9.108 7.833 1.00 81.19 90 SER A O 1
ATOM 731 N N . LEU A 1 91 ? 1.572 -8.411 7.594 1.00 82.44 91 LEU A N 1
ATOM 732 C CA . LEU A 1 91 ? 1.611 -7.650 8.851 1.00 82.44 91 LEU A CA 1
ATOM 733 C C . LEU A 1 91 ? 0.467 -6.628 8.945 1.00 82.44 91 LEU A C 1
ATOM 735 O O . LEU A 1 91 ? -0.120 -6.464 10.012 1.00 82.44 91 LEU A O 1
ATOM 739 N N . ASN A 1 92 ? 0.099 -5.972 7.844 1.00 86.75 92 ASN A N 1
ATOM 740 C CA . ASN A 1 92 ? -1.027 -5.034 7.824 1.00 86.75 92 ASN A CA 1
ATOM 741 C C . ASN A 1 92 ? -2.350 -5.729 8.120 1.00 86.75 92 ASN A C 1
ATOM 743 O O . ASN A 1 92 ? -3.119 -5.254 8.953 1.00 86.75 92 ASN A O 1
ATOM 747 N N . SER A 1 93 ? -2.587 -6.874 7.481 1.00 86.25 93 SER A N 1
ATOM 748 C CA . SER A 1 93 ? -3.798 -7.666 7.685 1.00 86.25 93 SER A CA 1
ATOM 749 C C . SER A 1 93 ? -3.913 -8.103 9.146 1.00 86.25 93 SER A C 1
ATOM 751 O O . SER A 1 93 ? -4.972 -7.960 9.756 1.00 86.25 93 SER A O 1
ATOM 753 N N . ALA A 1 94 ? -2.804 -8.553 9.740 1.00 86.31 94 ALA A N 1
ATOM 754 C CA . ALA A 1 94 ? -2.734 -8.881 11.162 1.00 86.31 94 ALA A CA 1
ATOM 755 C C . ALA A 1 94 ? -2.988 -7.661 12.062 1.00 86.31 94 ALA A C 1
ATOM 757 O O . ALA A 1 94 ? -3.748 -7.752 13.025 1.00 86.31 94 ALA A O 1
ATOM 758 N N . LEU A 1 95 ? -2.404 -6.499 11.756 1.00 88.56 95 LEU A N 1
ATOM 759 C CA . LEU A 1 95 ? -2.628 -5.274 12.528 1.00 88.56 95 LEU A CA 1
ATOM 760 C C . LEU A 1 95 ? -4.084 -4.810 12.459 1.00 88.56 95 LEU A C 1
ATOM 762 O O . LEU A 1 95 ? -4.644 -4.455 13.493 1.00 88.56 95 LEU A O 1
ATOM 766 N N . ARG A 1 96 ? -4.719 -4.851 11.283 1.00 90.94 96 ARG A N 1
ATOM 767 C CA . ARG A 1 96 ? -6.142 -4.515 11.123 1.00 90.94 96 ARG A CA 1
ATOM 768 C C . ARG A 1 96 ? -7.028 -5.420 11.972 1.00 90.94 96 ARG A C 1
ATOM 770 O O . ARG A 1 96 ? -7.875 -4.916 12.702 1.00 90.94 96 ARG A O 1
ATOM 777 N N . GLU A 1 97 ? -6.796 -6.731 11.930 1.00 89.50 97 GLU A N 1
ATOM 778 C CA . GLU A 1 97 ? -7.532 -7.703 12.745 1.00 89.50 97 GLU A CA 1
ATOM 779 C C . GLU A 1 97 ? -7.346 -7.439 14.246 1.00 89.50 97 GLU A C 1
ATOM 781 O O . GLU A 1 97 ? -8.309 -7.437 15.013 1.00 89.50 97 GLU A O 1
ATOM 786 N N . ARG A 1 98 ? -6.112 -7.156 14.681 1.00 88.44 98 ARG A N 1
ATOM 787 C CA . ARG A 1 98 ? -5.818 -6.844 16.086 1.00 88.44 98 ARG A CA 1
ATOM 788 C C . ARG A 1 98 ? -6.460 -5.535 16.531 1.00 88.44 98 ARG A C 1
ATOM 790 O O . ARG A 1 98 ? -7.000 -5.492 17.632 1.00 88.44 98 ARG A O 1
ATOM 797 N N . LEU A 1 99 ? -6.433 -4.494 15.700 1.00 89.81 99 LEU A N 1
ATOM 798 C CA . LEU A 1 99 ? -7.118 -3.229 15.981 1.00 89.81 99 LEU A CA 1
ATOM 799 C C . LEU A 1 99 ? -8.623 -3.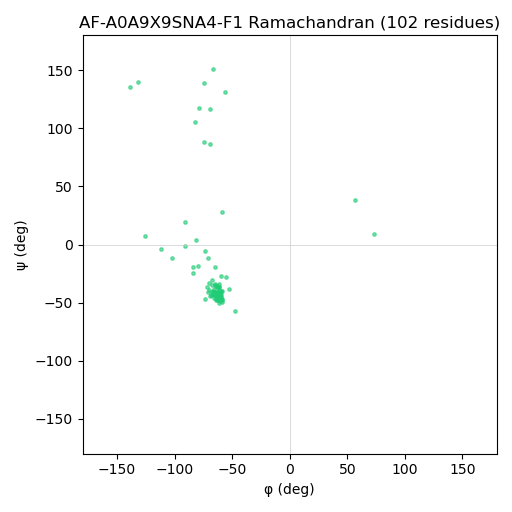443 16.101 1.00 89.81 99 LEU A C 1
ATOM 801 O O . LEU A 1 99 ? -9.232 -2.971 17.058 1.00 89.81 99 LEU A O 1
ATOM 805 N N . ASP A 1 100 ? -9.208 -4.220 15.194 1.00 87.38 100 ASP A N 1
ATOM 806 C CA . ASP A 1 100 ? -10.628 -4.539 15.261 1.00 87.38 100 ASP A CA 1
ATOM 807 C C . ASP A 1 100 ? -10.980 -5.419 16.472 1.00 87.38 100 ASP A C 1
ATOM 809 O O . ASP A 1 100 ? -12.064 -5.298 17.032 1.00 87.38 100 ASP A O 1
ATOM 813 N N . PHE A 1 101 ? -10.072 -6.276 16.939 1.00 88.06 101 PHE A N 1
ATOM 814 C CA . PHE A 1 101 ? -10.277 -7.064 18.153 1.00 88.06 101 PHE A CA 1
ATOM 815 C C . PHE A 1 101 ? -10.171 -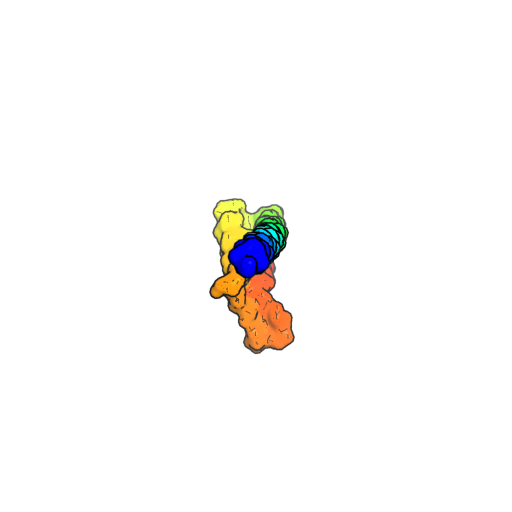6.226 19.437 1.00 88.06 101 PHE A C 1
ATOM 817 O O . PHE A 1 101 ? -11.017 -6.366 20.319 1.00 88.06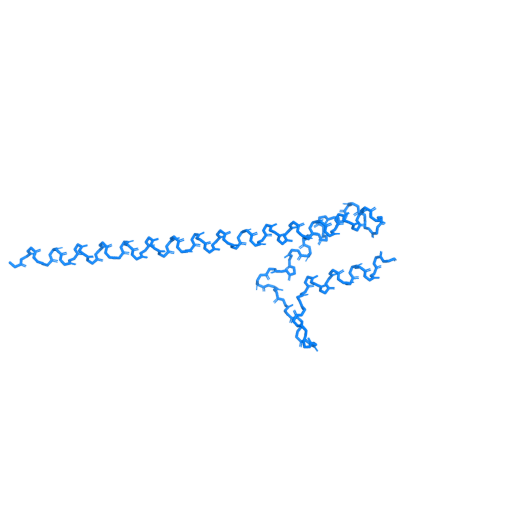 101 PHE A O 1
ATOM 824 N N . TYR A 1 102 ? -9.141 -5.382 19.562 1.00 86.06 102 TYR A N 1
ATOM 825 C CA . TYR A 1 102 ? -8.838 -4.656 20.803 1.00 86.06 102 TYR A CA 1
ATOM 826 C C . TYR A 1 102 ? -9.633 -3.365 20.988 1.00 86.06 102 TYR A C 1
ATOM 828 O O . TYR A 1 102 ? -9.801 -2.935 22.125 1.00 86.06 102 TYR A O 1
ATOM 836 N N . LEU A 1 103 ? -10.114 -2.747 19.907 1.00 84.25 103 LEU A N 1
ATOM 837 C CA . LEU A 1 103 ? -10.913 -1.520 19.973 1.00 84.25 103 LEU A CA 1
ATOM 838 C C . LEU A 1 103 ? -12.427 -1.803 20.058 1.00 84.25 103 LEU A C 1
ATOM 840 O O . LEU A 1 103 ? -13.221 -0.944 19.682 1.00 84.25 103 LEU A O 1
ATOM 844 N N . LYS A 1 104 ? -12.832 -3.018 20.459 1.00 68.06 104 LYS A N 1
ATOM 845 C CA . LYS A 1 104 ? -14.240 -3.382 20.710 1.00 68.06 104 LYS A CA 1
ATOM 846 C C . LYS A 1 104 ? -14.780 -2.768 21.993 1.00 68.06 104 LYS A C 1
ATOM 848 O O . LYS A 1 104 ? -14.020 -2.719 22.984 1.00 68.06 104 LYS A O 1
#

Sequence (104 aa):
MNNYLEAAQKARREAEIRAKTAQAELAAFHDKQAREKWGKLHADNAEFVENLIREGRLMPRDRALFVHALDFAEMPETCVEFSEYDNGQSLNSALRERLDFYLK

Solvent-accessible surface area (backbone atoms only — not comparable to full-atom values): 5764 Å² total; per-residue (Å²): 121,67,67,63,56,53,52,52,52,50,52,51,51,55,50,50,51,50,51,53,50,54,51,50,53,52,51,53,50,51,52,49,51,51,51,52,52,49,53,51,50,47,50,57,38,43,51,54,52,50,50,36,34,74,72,67,53,37,62,75,86,51,44,66,60,53,32,50,54,42,49,51,25,62,35,85,91,56,50,51,66,48,69,91,50,101,68,78,43,42,41,34,60,52,49,53,53,49,49,62,61,72,47,106

Radius of gyration: 24.14 Å; Cα contacts (8 Å, |Δi|>4): 52; chains: 1; bounding box: 54×34×67 Å